Protein AF-A0A7W1AT97-F1 (afdb_monomer_lite)

Secondary structure (DSSP, 8-state):
-----PPPGGGSHHHHHHHHHHHHHSSPPPHHHHHHHHHHHHTTTT-HHHHHHHHHHHHHHHHHSHHHHHHTTHHHHHHHHHH-SPTT-

pLDDT: mean 90.91, std 11.83, range [43.97, 98.69]

Structure (mmCIF, N/CA/C/O backbone):
data_AF-A0A7W1AT97-F1
#
_entry.id   AF-A0A7W1AT97-F1
#
loop_
_atom_site.group_PDB
_atom_site.id
_atom_site.type_symbol
_atom_site.label_atom_id
_atom_site.label_alt_id
_atom_site.label_comp_id
_atom_site.label_asym_id
_atom_site.label_entity_id
_atom_site.label_seq_id
_atom_site.pdbx_PDB_ins_code
_atom_site.Cartn_x
_atom_site.Cartn_y
_atom_site.Cartn_z
_atom_site.occupancy
_atom_site.B_iso_or_equiv
_atom_site.auth_seq_id
_atom_site.auth_comp_id
_atom_site.auth_asym_id
_atom_site.auth_atom_id
_atom_site.pdbx_PDB_model_num
ATOM 1 N N . MET A 1 1 ? -32.713 10.405 -0.073 1.00 43.97 1 MET A N 1
ATOM 2 C CA . MET A 1 1 ? -32.437 8.984 -0.357 1.00 43.97 1 MET A CA 1
ATOM 3 C C . MET A 1 1 ? -30.987 8.744 0.015 1.00 43.97 1 MET A C 1
ATOM 5 O O . MET A 1 1 ? -30.109 9.134 -0.740 1.00 43.97 1 MET A O 1
ATOM 9 N N . SER A 1 2 ? -30.736 8.259 1.229 1.00 56.66 2 SER A N 1
ATOM 10 C CA . SER A 1 2 ? -29.380 7.958 1.691 1.00 56.66 2 SER A CA 1
ATOM 11 C C . SER A 1 2 ? -29.030 6.564 1.191 1.00 56.66 2 SER A C 1
ATOM 13 O O . SER A 1 2 ? -29.709 5.605 1.547 1.00 56.66 2 SER A O 1
ATOM 15 N N . VAL A 1 3 ? -28.031 6.457 0.319 1.00 63.09 3 VAL A N 1
ATOM 16 C CA . VAL A 1 3 ? -27.449 5.161 -0.034 1.00 63.09 3 VAL A CA 1
ATOM 17 C C . VAL A 1 3 ? -26.651 4.716 1.187 1.00 63.09 3 VAL A C 1
ATOM 19 O O . VAL A 1 3 ? -25.696 5.389 1.569 1.00 63.09 3 VAL A O 1
ATOM 22 N N . LEU A 1 4 ? -27.071 3.634 1.838 1.00 64.56 4 LEU A N 1
ATOM 23 C CA . LEU A 1 4 ? -26.217 2.950 2.802 1.00 64.56 4 LEU A CA 1
ATOM 24 C C . LEU A 1 4 ? -25.140 2.236 1.980 1.00 64.56 4 LEU A C 1
ATOM 26 O O . LEU A 1 4 ? -25.436 1.271 1.280 1.00 64.56 4 LEU A O 1
ATOM 30 N N . LEU A 1 5 ? -23.921 2.777 1.982 1.00 68.19 5 LEU A N 1
ATOM 31 C CA . LEU A 1 5 ? -22.758 2.075 1.449 1.00 68.19 5 LEU A CA 1
ATOM 32 C C . LEU A 1 5 ? -22.420 0.967 2.445 1.00 68.19 5 LEU A C 1
ATOM 34 O O . LEU A 1 5 ? -21.888 1.231 3.522 1.00 68.19 5 LEU A O 1
ATOM 38 N N . GLU A 1 6 ? -22.813 -0.256 2.108 1.00 73.56 6 GLU A N 1
ATOM 39 C CA . GLU A 1 6 ? -22.384 -1.452 2.827 1.00 73.56 6 GLU A CA 1
ATOM 40 C C . GLU A 1 6 ? -20.846 -1.532 2.783 1.00 73.56 6 GLU A C 1
ATOM 42 O O . GLU A 1 6 ? -20.275 -1.355 1.700 1.00 73.56 6 GLU A O 1
ATOM 47 N N . PRO A 1 7 ? -20.170 -1.794 3.918 1.00 77.88 7 PRO A N 1
ATOM 48 C CA . PRO A 1 7 ? -18.729 -2.001 3.938 1.00 77.88 7 PRO A CA 1
ATOM 49 C C . PRO A 1 7 ? -18.351 -3.128 2.981 1.00 77.88 7 PRO A C 1
ATOM 51 O O . PRO A 1 7 ? -18.881 -4.239 3.059 1.00 77.88 7 PRO A O 1
ATOM 54 N N . THR A 1 8 ? -17.423 -2.849 2.078 1.00 87.38 8 THR A N 1
ATOM 55 C CA . THR A 1 8 ? -16.875 -3.852 1.167 1.00 87.38 8 THR A CA 1
ATOM 56 C C . THR A 1 8 ? -15.534 -4.352 1.704 1.00 87.38 8 THR A C 1
ATOM 58 O O . THR A 1 8 ? -14.890 -3.660 2.493 1.00 87.38 8 THR A O 1
ATOM 61 N N . PRO A 1 9 ? -15.043 -5.530 1.277 1.00 91.31 9 PRO A N 1
ATOM 62 C CA . PRO A 1 9 ? -13.747 -6.030 1.738 1.00 91.31 9 PRO A CA 1
ATOM 63 C C . PRO A 1 9 ? -12.589 -5.044 1.533 1.00 91.31 9 PRO A C 1
ATOM 65 O O . PRO A 1 9 ? -11.639 -5.059 2.304 1.00 91.31 9 PRO A O 1
ATOM 68 N N . ILE A 1 10 ? -12.668 -4.158 0.531 1.00 90.88 10 ILE A N 1
ATOM 69 C CA . ILE A 1 10 ? -11.621 -3.167 0.247 1.00 90.88 10 ILE A CA 1
ATOM 70 C C . ILE A 1 10 ? -11.477 -2.109 1.351 1.00 90.88 10 ILE A C 1
ATOM 72 O O . ILE A 1 10 ? -10.437 -1.452 1.416 1.00 90.88 10 ILE A O 1
ATOM 76 N N . ASP A 1 11 ? -12.497 -1.940 2.197 1.00 91.62 11 ASP A N 1
ATOM 77 C CA . ASP A 1 11 ? -12.500 -0.997 3.318 1.00 91.62 11 ASP A CA 1
ATOM 78 C C . ASP A 1 11 ? -11.711 -1.535 4.524 1.00 91.62 11 ASP A C 1
ATOM 80 O O . ASP A 1 11 ? -11.294 -0.759 5.385 1.00 91.62 11 ASP A O 1
ATOM 84 N N . ASP A 1 12 ? -11.438 -2.845 4.565 1.00 95.88 12 ASP A N 1
ATOM 85 C CA . ASP A 1 12 ? -10.503 -3.439 5.516 1.00 95.88 12 ASP A CA 1
ATOM 86 C C . ASP A 1 12 ? -9.052 -3.199 5.067 1.00 95.88 12 ASP A C 1
ATOM 88 O O . ASP A 1 12 ? -8.640 -3.562 3.961 1.00 95.88 12 ASP A O 1
ATOM 92 N N . ALA A 1 13 ? -8.250 -2.592 5.944 1.00 97.69 13 ALA A N 1
ATOM 93 C CA . ALA A 1 13 ? -6.876 -2.208 5.627 1.00 97.69 13 ALA A CA 1
ATOM 94 C C . ALA A 1 13 ? -5.984 -3.420 5.316 1.00 97.69 13 ALA A C 1
ATOM 96 O O . ALA A 1 13 ? -5.147 -3.356 4.413 1.00 97.69 13 ALA A O 1
ATOM 97 N N . GLN A 1 14 ? -6.171 -4.537 6.024 1.00 98.06 14 GLN A N 1
ATOM 98 C CA . GLN A 1 14 ? -5.365 -5.734 5.804 1.00 98.06 14 GLN A CA 1
ATOM 99 C C . GLN A 1 14 ? -5.716 -6.381 4.459 1.00 98.06 14 GLN A C 1
ATOM 101 O O . GLN A 1 14 ? -4.816 -6.754 3.703 1.00 98.06 14 GLN A O 1
ATOM 106 N N . PHE A 1 15 ? -7.003 -6.477 4.114 1.00 97.94 15 PHE A N 1
ATOM 107 C CA . PHE A 1 15 ? -7.453 -6.933 2.801 1.00 97.94 15 PHE A CA 1
ATOM 108 C C . PHE A 1 15 ? -6.920 -6.032 1.682 1.00 97.94 15 PHE A C 1
ATOM 110 O O . PHE A 1 15 ? -6.348 -6.548 0.721 1.00 97.94 15 PHE A O 1
ATOM 117 N N . PHE A 1 16 ? -7.034 -4.708 1.827 1.00 98.06 16 PHE A N 1
ATOM 118 C CA . PHE A 1 16 ? -6.507 -3.726 0.876 1.00 98.06 16 PHE A CA 1
ATOM 119 C C . PHE A 1 16 ? -5.016 -3.949 0.587 1.00 98.06 16 PHE A C 1
ATOM 121 O O . PHE A 1 16 ? -4.612 -4.031 -0.575 1.00 98.06 16 PHE A O 1
ATOM 128 N N . VAL A 1 17 ? -4.201 -4.127 1.632 1.00 98.56 17 VAL A N 1
ATOM 129 C CA . VAL A 1 17 ? -2.762 -4.399 1.498 1.00 98.56 17 VAL A CA 1
ATOM 130 C C . VAL A 1 17 ? -2.507 -5.757 0.844 1.00 98.56 17 VAL A C 1
ATOM 132 O O . VAL A 1 17 ? -1.648 -5.856 -0.030 1.00 98.56 17 VAL A O 1
ATOM 135 N N . ARG A 1 18 ? -3.255 -6.810 1.203 1.00 98.38 18 ARG A N 1
ATOM 136 C CA . ARG A 1 18 ? -3.111 -8.126 0.552 1.00 98.38 18 ARG A CA 1
ATOM 137 C C . ARG A 1 18 ? -3.397 -8.053 -0.945 1.00 98.38 18 ARG A C 1
ATOM 139 O O . ARG A 1 18 ? -2.664 -8.680 -1.703 1.00 98.38 18 ARG A O 1
ATOM 146 N N . GLN A 1 19 ? -4.405 -7.286 -1.365 1.00 98.00 19 GLN A N 1
ATOM 147 C CA . GLN A 1 19 ? -4.668 -7.076 -2.792 1.00 98.00 19 GLN A CA 1
ATOM 148 C C . GLN A 1 19 ? -3.504 -6.355 -3.478 1.00 98.00 19 GLN A C 1
ATOM 150 O O . GLN A 1 19 ? -3.068 -6.803 -4.525 1.00 98.00 19 GLN A O 1
ATOM 155 N N . HIS A 1 20 ? -2.890 -5.344 -2.852 1.00 97.88 20 HIS A N 1
ATOM 156 C CA . HIS A 1 20 ? -1.732 -4.650 -3.440 1.00 97.88 20 HIS A CA 1
ATOM 157 C C . HIS A 1 20 ? -0.537 -5.573 -3.705 1.00 97.88 20 HIS A C 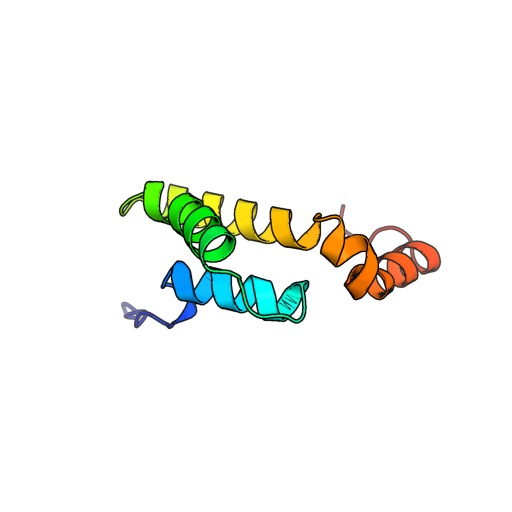1
ATOM 159 O O . HIS A 1 20 ? 0.115 -5.471 -4.744 1.00 97.88 20 HIS A O 1
ATOM 165 N N . TYR A 1 21 ? -0.258 -6.498 -2.788 1.00 98.12 21 TYR A N 1
ATOM 166 C CA . TYR A 1 21 ? 0.779 -7.508 -2.993 1.00 98.12 21 TYR A CA 1
ATOM 167 C C . TYR A 1 21 ? 0.486 -8.413 -4.197 1.00 98.12 21 TYR A C 1
ATOM 169 O O . TYR A 1 21 ? 1.391 -8.722 -4.970 1.00 98.12 21 TYR A O 1
ATOM 177 N N . LEU A 1 22 ? -0.773 -8.801 -4.392 1.00 97.12 22 LEU A N 1
ATOM 178 C CA . LEU A 1 22 ? -1.175 -9.638 -5.520 1.00 97.12 22 LEU A CA 1
ATOM 179 C C . LEU A 1 22 ? -1.179 -8.851 -6.837 1.00 97.12 22 LEU A C 1
ATOM 181 O O . LEU A 1 22 ? -0.598 -9.309 -7.815 1.00 97.12 22 LEU A O 1
ATOM 185 N N . ASP A 1 23 ? -1.768 -7.659 -6.844 1.00 95.25 23 ASP A N 1
ATOM 186 C CA . ASP A 1 23 ? -1.996 -6.864 -8.051 1.00 95.25 23 ASP A CA 1
ATOM 187 C C . ASP A 1 23 ? -0.709 -6.247 -8.601 1.00 95.25 23 ASP A C 1
ATOM 189 O O . ASP A 1 23 ? -0.487 -6.241 -9.812 1.00 95.25 23 ASP A O 1
ATOM 193 N N . PHE A 1 24 ? 0.157 -5.735 -7.722 1.00 95.44 24 PHE A N 1
ATOM 194 C CA . PHE A 1 24 ? 1.424 -5.145 -8.145 1.00 95.44 24 PHE A CA 1
ATOM 195 C C . PHE A 1 24 ? 2.532 -6.195 -8.175 1.00 95.44 24 PHE A C 1
ATOM 197 O O . PHE A 1 24 ? 3.243 -6.308 -9.166 1.00 95.44 24 PHE A O 1
ATOM 204 N N . LEU A 1 25 ? 2.696 -6.982 -7.112 1.00 95.50 25 LEU A N 1
ATOM 205 C CA . LEU A 1 25 ? 3.900 -7.806 -6.942 1.00 95.50 25 LEU A CA 1
ATOM 206 C C . LEU A 1 25 ? 3.701 -9.272 -7.352 1.00 95.50 25 LEU A C 1
ATOM 208 O O . LEU A 1 25 ? 4.662 -10.037 -7.359 1.00 95.50 25 LEU A O 1
ATOM 212 N N . ASN A 1 26 ? 2.472 -9.675 -7.697 1.00 94.19 26 ASN A N 1
ATOM 213 C CA . ASN A 1 26 ? 2.116 -11.044 -8.079 1.00 94.19 26 ASN A CA 1
ATOM 214 C C . ASN A 1 26 ? 2.588 -12.105 -7.062 1.00 94.19 26 ASN A C 1
ATOM 216 O O . ASN A 1 26 ? 3.001 -13.211 -7.421 1.00 94.19 26 ASN A O 1
ATOM 220 N N . ARG A 1 27 ? 2.552 -11.768 -5.768 1.00 95.69 27 ARG A N 1
ATOM 221 C CA . ARG A 1 27 ? 2.918 -12.680 -4.677 1.00 95.69 27 ARG A CA 1
ATOM 222 C C . ARG A 1 27 ? 2.142 -12.361 -3.403 1.00 95.69 27 ARG A C 1
ATOM 224 O O . ARG A 1 27 ? 1.694 -11.232 -3.242 1.00 95.69 27 ARG A O 1
ATOM 231 N N . PRO A 1 28 ? 1.988 -13.309 -2.464 1.00 97.62 28 PRO A N 1
ATOM 232 C CA . PRO A 1 28 ? 1.456 -12.991 -1.147 1.00 97.62 28 PRO A CA 1
ATOM 233 C C . PRO A 1 28 ? 2.425 -12.107 -0.347 1.00 97.62 28 PRO A C 1
ATOM 235 O O . PRO A 1 28 ? 3.649 -12.186 -0.496 1.00 97.62 28 PRO A O 1
ATOM 238 N N . ALA A 1 29 ? 1.851 -11.291 0.535 1.00 97.69 29 ALA A N 1
ATOM 239 C CA . ALA A 1 29 ? 2.598 -10.571 1.556 1.00 97.69 29 ALA A CA 1
ATOM 240 C C . ALA A 1 29 ? 3.263 -11.550 2.532 1.00 97.69 29 ALA A C 1
ATOM 242 O O . ALA A 1 29 ? 2.646 -12.544 2.920 1.00 97.69 29 ALA A O 1
ATOM 243 N N . ASP A 1 30 ? 4.482 -11.240 2.967 1.00 98.12 30 ASP A N 1
ATOM 244 C CA . ASP A 1 30 ? 5.029 -11.806 4.198 1.00 98.12 30 ASP A CA 1
ATOM 245 C C . ASP A 1 30 ? 4.410 -11.119 5.429 1.00 98.12 30 ASP A C 1
ATOM 247 O O . ASP A 1 30 ? 3.836 -10.029 5.330 1.00 98.12 30 ASP A O 1
ATOM 251 N N . ASP A 1 31 ? 4.528 -11.751 6.597 1.00 98.19 31 ASP A N 1
ATOM 252 C CA . ASP A 1 31 ? 3.871 -11.289 7.825 1.00 98.19 31 ASP A CA 1
ATOM 253 C C . ASP A 1 31 ? 4.313 -9.878 8.246 1.00 98.19 31 ASP A C 1
ATOM 255 O O . ASP A 1 31 ? 3.486 -9.063 8.666 1.00 98.19 31 ASP A O 1
ATOM 259 N N . LEU A 1 32 ? 5.606 -9.558 8.105 1.00 98.44 32 LEU A N 1
ATOM 260 C CA . LEU A 1 32 ? 6.155 -8.258 8.500 1.00 98.44 32 LEU A CA 1
ATOM 261 C C . LEU A 1 32 ? 5.716 -7.160 7.535 1.00 98.44 32 LEU A C 1
ATOM 263 O O . LEU A 1 32 ? 5.285 -6.091 7.968 1.00 98.44 32 LEU A O 1
ATOM 267 N N . GLY A 1 33 ? 5.789 -7.433 6.235 1.00 97.81 33 GLY A N 1
ATOM 268 C CA . GLY A 1 33 ? 5.326 -6.530 5.196 1.00 97.81 33 GLY A CA 1
ATOM 269 C C . GLY A 1 33 ? 3.828 -6.250 5.308 1.00 97.81 33 GLY A C 1
ATOM 270 O O . GLY A 1 33 ? 3.413 -5.094 5.201 1.00 97.81 33 GLY A O 1
ATOM 271 N N . LEU A 1 34 ? 3.013 -7.277 5.565 1.00 98.62 34 LEU A N 1
ATOM 272 C CA . LEU A 1 34 ? 1.572 -7.116 5.756 1.00 98.62 34 LEU A CA 1
ATOM 273 C C . LEU A 1 34 ? 1.266 -6.237 6.971 1.00 98.62 34 LEU A C 1
ATOM 275 O O . LEU A 1 34 ? 0.481 -5.294 6.857 1.00 98.62 34 LEU A O 1
ATOM 279 N N . ALA A 1 35 ? 1.902 -6.514 8.111 1.00 98.69 35 ALA A N 1
ATOM 280 C CA . ALA A 1 35 ? 1.709 -5.739 9.331 1.00 98.69 35 ALA A CA 1
ATOM 281 C C . ALA A 1 35 ? 2.143 -4.277 9.150 1.00 98.69 35 ALA A C 1
ATOM 283 O O . ALA A 1 35 ? 1.392 -3.365 9.490 1.00 98.69 35 ALA A O 1
ATOM 284 N N . PHE A 1 36 ? 3.320 -4.044 8.561 1.00 98.56 36 PHE A N 1
ATOM 285 C CA . PHE A 1 36 ? 3.851 -2.701 8.341 1.00 98.56 36 PHE A CA 1
ATOM 286 C C . PHE A 1 36 ? 2.894 -1.831 7.519 1.00 98.56 36 PHE A C 1
ATOM 288 O O . PHE A 1 36 ? 2.518 -0.745 7.957 1.00 98.56 36 PHE A O 1
ATOM 295 N N . TRP A 1 37 ? 2.465 -2.305 6.346 1.00 98.62 37 TRP A N 1
ATOM 296 C CA . TRP A 1 37 ? 1.600 -1.516 5.466 1.00 98.62 37 TRP A CA 1
ATOM 297 C C . TRP A 1 37 ? 0.174 -1.377 5.999 1.00 98.62 37 TRP A C 1
ATOM 299 O O . TRP A 1 37 ? -0.441 -0.333 5.795 1.00 98.62 37 TRP A O 1
ATOM 309 N N . THR A 1 38 ? -0.337 -2.382 6.718 1.00 98.62 38 THR A N 1
ATOM 310 C CA . THR A 1 38 ? -1.647 -2.282 7.384 1.00 98.62 38 THR A CA 1
ATOM 311 C C . THR A 1 38 ? -1.617 -1.175 8.435 1.00 98.62 38 THR A C 1
ATOM 313 O O . THR A 1 38 ? -2.487 -0.302 8.430 1.00 98.62 38 THR A O 1
ATOM 316 N N . ASN A 1 39 ? -0.562 -1.138 9.257 1.00 98.62 39 ASN A N 1
ATOM 317 C CA . ASN A 1 39 ? -0.398 -0.129 10.303 1.00 98.62 39 ASN A CA 1
ATOM 318 C C . ASN A 1 39 ? -0.349 1.295 9.738 1.00 98.62 39 ASN A C 1
ATOM 320 O O . ASN A 1 39 ? -0.950 2.199 10.310 1.00 98.62 39 ASN A O 1
ATOM 324 N N . GLN A 1 40 ? 0.255 1.490 8.559 1.00 98.38 40 GLN A N 1
ATOM 325 C CA . GLN A 1 40 ? 0.276 2.806 7.911 1.00 98.38 40 GLN A CA 1
ATOM 326 C C . GLN A 1 40 ? -1.120 3.393 7.680 1.00 98.38 40 GLN A C 1
ATOM 328 O O . GLN A 1 40 ? -1.258 4.616 7.691 1.00 98.38 40 GLN A O 1
ATOM 333 N N . ILE A 1 41 ? -2.128 2.548 7.453 1.00 98.50 41 ILE A N 1
ATOM 334 C CA . ILE A 1 41 ? -3.520 2.959 7.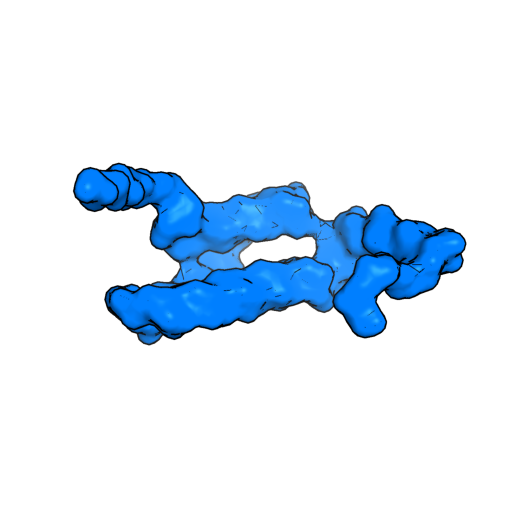253 1.00 98.50 41 ILE A CA 1
ATOM 335 C C . ILE A 1 41 ? -4.242 3.043 8.601 1.00 98.50 41 ILE A C 1
ATOM 337 O O . ILE A 1 41 ? -4.917 4.035 8.872 1.00 98.50 41 ILE A O 1
ATOM 341 N N . THR A 1 42 ? -4.097 2.031 9.461 1.00 98.25 42 THR A N 1
ATOM 342 C CA . THR A 1 42 ? -4.847 1.958 10.725 1.00 98.25 42 THR A CA 1
ATOM 343 C C . THR A 1 42 ? -4.411 2.997 11.758 1.00 98.25 42 THR A C 1
ATOM 345 O O . THR A 1 42 ? -5.215 3.359 12.615 1.00 98.25 42 THR A O 1
ATOM 348 N N . ASP A 1 43 ? -3.199 3.553 11.647 1.00 97.88 43 ASP A N 1
ATOM 349 C CA . ASP A 1 43 ? -2.722 4.676 12.474 1.00 97.88 43 ASP A CA 1
ATOM 350 C C . ASP A 1 43 ? -3.622 5.925 12.374 1.00 97.88 43 ASP A C 1
ATOM 352 O O . ASP A 1 43 ? -3.605 6.790 13.251 1.00 97.88 43 ASP A O 1
ATOM 356 N N . CYS A 1 44 ? -4.453 6.021 11.333 1.00 97.75 44 CYS A N 1
ATOM 357 C CA . CYS A 1 44 ? -5.448 7.081 11.178 1.00 97.75 44 CYS A CA 1
ATOM 358 C C . CYS A 1 44 ? -6.687 6.939 12.084 1.00 97.75 44 CYS A C 1
ATOM 360 O O . CYS A 1 44 ? -7.505 7.865 12.142 1.00 97.75 44 CYS A O 1
ATOM 362 N N . GLY A 1 45 ? -6.873 5.799 12.760 1.00 96.12 45 GLY A N 1
ATOM 363 C CA . GLY A 1 45 ? -8.086 5.504 13.523 1.00 96.12 45 GLY A CA 1
ATOM 364 C C . GLY A 1 45 ? -9.334 5.559 12.637 1.00 96.12 45 GLY A C 1
ATOM 365 O O . GLY A 1 45 ? -9.419 4.858 11.636 1.00 96.12 45 GLY A O 1
ATOM 366 N N . THR A 1 46 ? -10.306 6.406 12.986 1.00 95.31 46 THR A N 1
ATOM 367 C CA . THR A 1 46 ? -11.569 6.579 12.238 1.00 95.31 46 THR A CA 1
ATOM 368 C C . THR A 1 46 ? -11.595 7.825 11.346 1.00 95.31 46 THR A C 1
ATOM 370 O O . THR A 1 46 ? -12.638 8.170 10.788 1.00 95.31 46 THR A O 1
ATOM 373 N N . ASN A 1 47 ? -10.473 8.538 11.201 1.00 97.81 47 ASN A N 1
ATOM 374 C CA . ASN A 1 47 ? -10.414 9.740 10.374 1.00 97.81 47 ASN A CA 1
ATOM 375 C C . ASN A 1 47 ? -10.406 9.378 8.880 1.00 97.81 47 ASN A C 1
ATOM 377 O O . ASN A 1 47 ? -9.365 9.025 8.326 1.00 97.81 47 ASN A O 1
ATOM 381 N N . ALA A 1 48 ? -11.559 9.533 8.223 1.00 95.38 48 ALA A N 1
ATOM 382 C CA . ALA A 1 48 ? -11.751 9.194 6.812 1.00 95.38 48 ALA A CA 1
ATOM 383 C C . ALA A 1 48 ? -10.773 9.910 5.861 1.00 95.38 48 ALA A C 1
ATOM 385 O O . ALA A 1 48 ? -10.233 9.281 4.955 1.00 95.38 48 ALA A O 1
ATOM 386 N N . ASN A 1 49 ? -10.479 11.195 6.092 1.00 97.56 49 ASN A N 1
ATOM 387 C CA . ASN A 1 49 ? -9.545 11.950 5.246 1.00 97.56 49 ASN A CA 1
ATOM 388 C C . ASN A 1 49 ? -8.103 11.439 5.392 1.00 97.56 49 ASN A C 1
ATOM 390 O O . ASN A 1 49 ? -7.355 11.391 4.418 1.00 97.56 49 ASN A O 1
ATOM 394 N N . CYS A 1 50 ? -7.714 11.047 6.609 1.00 98.31 50 CYS A N 1
ATOM 395 C CA . CYS A 1 50 ? -6.410 10.438 6.860 1.00 98.31 50 CYS A CA 1
ATOM 396 C C . CYS A 1 50 ? -6.313 9.058 6.199 1.00 98.31 50 CYS A C 1
ATOM 398 O O . CYS A 1 50 ? -5.329 8.791 5.510 1.00 98.31 50 CYS A O 1
ATOM 400 N N . ILE A 1 51 ? -7.341 8.214 6.367 1.00 97.88 51 ILE A N 1
ATOM 401 C CA . ILE A 1 51 ? -7.407 6.877 5.761 1.00 97.88 51 ILE A CA 1
ATOM 402 C C . ILE A 1 51 ? -7.248 6.982 4.246 1.00 97.88 51 ILE A C 1
ATOM 404 O O . ILE A 1 51 ? -6.413 6.285 3.673 1.00 97.88 51 ILE A O 1
ATOM 408 N N . GLU A 1 52 ? -7.991 7.885 3.606 1.00 97.06 52 GLU A N 1
ATOM 409 C CA . G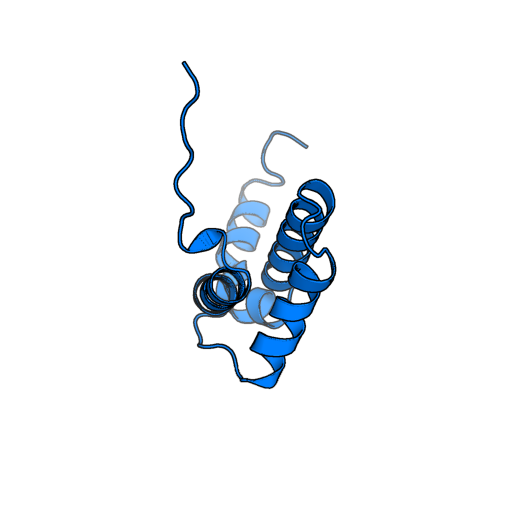LU A 1 52 ? -7.916 8.061 2.158 1.00 97.06 52 GLU A CA 1
ATOM 410 C C . GLU A 1 52 ? -6.516 8.497 1.709 1.00 97.06 52 GLU A C 1
ATOM 412 O O . GLU A 1 52 ? -5.916 7.876 0.830 1.00 97.06 52 GLU A O 1
ATOM 417 N N . GLY A 1 53 ? -5.926 9.487 2.385 1.00 98.25 53 GLY A N 1
ATOM 418 C CA . GLY A 1 53 ? -4.554 9.912 2.103 1.00 98.25 53 GLY A CA 1
ATOM 419 C C . GLY A 1 53 ? -3.526 8.784 2.269 1.00 98.25 53 GLY A C 1
ATOM 420 O O . GLY A 1 53 ? -2.622 8.634 1.443 1.00 98.25 53 GLY A O 1
ATOM 421 N N . LYS A 1 54 ? -3.670 7.946 3.302 1.00 98.25 54 LYS A N 1
ATOM 422 C CA . LYS A 1 54 ? -2.787 6.793 3.528 1.00 98.25 54 LYS A CA 1
ATOM 423 C C . LYS A 1 54 ? -2.975 5.699 2.483 1.00 98.25 54 LYS A C 1
ATOM 425 O O . LYS A 1 54 ? -1.973 5.146 2.039 1.00 98.25 54 LYS A O 1
ATOM 430 N N . ARG A 1 55 ? -4.201 5.418 2.034 1.00 97.94 55 ARG A N 1
ATOM 431 C CA . ARG A 1 55 ? -4.458 4.452 0.950 1.00 97.94 55 ARG A CA 1
ATOM 432 C C . ARG A 1 55 ? -3.811 4.894 -0.356 1.00 97.94 55 ARG A C 1
ATOM 434 O O . ARG A 1 55 ? -3.144 4.080 -0.994 1.00 97.94 55 ARG A O 1
ATOM 441 N N . VAL A 1 56 ? -3.912 6.179 -0.708 1.00 98.19 56 VAL A N 1
ATOM 442 C CA . VAL A 1 56 ? -3.203 6.747 -1.869 1.00 98.19 56 VAL A CA 1
ATOM 443 C C . VAL A 1 56 ? -1.691 6.564 -1.724 1.00 98.19 56 VAL A C 1
ATOM 445 O O . VAL A 1 56 ? -1.036 6.080 -2.646 1.00 98.19 56 VAL A O 1
ATOM 448 N N . HIS A 1 57 ? -1.130 6.887 -0.555 1.00 98.12 57 HIS A N 1
ATOM 449 C CA . HIS A 1 57 ? 0.306 6.751 -0.309 1.00 98.12 57 HIS A CA 1
ATOM 450 C C . HIS A 1 57 ? 0.788 5.294 -0.392 1.00 98.12 57 HIS A C 1
ATOM 452 O O . HIS A 1 57 ? 1.818 5.021 -1.006 1.00 98.12 57 HIS A O 1
ATOM 458 N N . VAL A 1 58 ? 0.056 4.348 0.206 1.00 98.25 58 VAL A N 1
ATOM 459 C CA . VAL A 1 58 ? 0.374 2.914 0.126 1.00 98.25 58 VAL A CA 1
ATOM 460 C C . VAL A 1 58 ? 0.312 2.440 -1.327 1.00 98.25 58 VAL A C 1
ATOM 462 O O . VAL A 1 58 ? 1.266 1.827 -1.796 1.00 98.25 58 VAL A O 1
ATOM 465 N N . SER A 1 59 ? -0.734 2.803 -2.072 1.00 98.25 59 SER A N 1
ATOM 466 C CA . SER A 1 59 ? -0.869 2.447 -3.495 1.00 98.25 59 SER A CA 1
ATOM 467 C C . SER A 1 59 ? 0.317 2.947 -4.322 1.00 98.25 59 SER A C 1
ATOM 469 O O . SER A 1 59 ? 0.927 2.194 -5.084 1.00 98.25 59 SE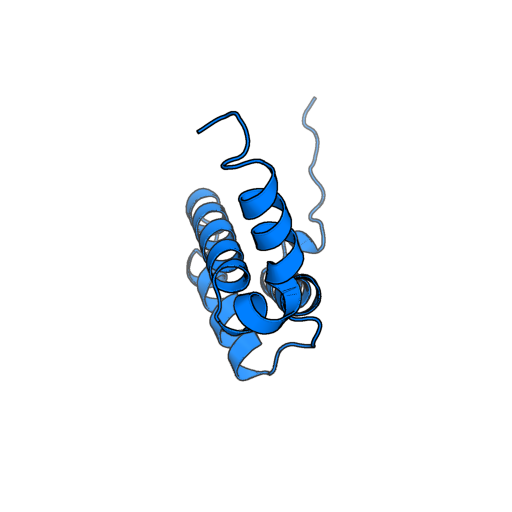R A O 1
ATOM 471 N N . ALA A 1 60 ? 0.694 4.213 -4.124 1.00 97.50 60 ALA A N 1
ATOM 472 C CA . ALA A 1 60 ? 1.833 4.816 -4.801 1.00 97.50 60 ALA A CA 1
ATOM 473 C C . ALA A 1 60 ? 3.152 4.112 -4.447 1.00 97.50 60 ALA A C 1
ATOM 475 O O . ALA A 1 60 ? 3.974 3.884 -5.331 1.00 97.50 60 ALA A O 1
ATOM 476 N N . ALA A 1 61 ? 3.348 3.729 -3.182 1.00 98.00 61 ALA A N 1
ATOM 477 C CA . ALA A 1 61 ? 4.554 3.032 -2.746 1.00 98.00 61 ALA A CA 1
ATOM 478 C C . ALA A 1 61 ? 4.730 1.671 -3.441 1.00 98.00 61 ALA A C 1
ATOM 480 O O . ALA A 1 61 ? 5.841 1.351 -3.858 1.00 98.00 61 ALA A O 1
ATOM 481 N N . PHE A 1 62 ? 3.654 0.899 -3.627 1.00 97.56 62 PHE A N 1
ATOM 482 C CA . PHE A 1 62 ? 3.708 -0.363 -4.376 1.00 97.56 62 PHE A CA 1
ATOM 483 C C . PHE A 1 62 ? 4.024 -0.132 -5.857 1.00 97.56 62 PHE A C 1
ATOM 485 O O . PHE A 1 62 ? 4.945 -0.753 -6.390 1.00 97.56 62 PHE A O 1
ATOM 492 N N . PHE A 1 63 ? 3.331 0.808 -6.504 1.00 95.06 63 PHE A N 1
ATOM 493 C CA . PHE A 1 63 ? 3.534 1.123 -7.922 1.00 95.06 63 PHE A CA 1
ATOM 494 C C . PHE A 1 63 ? 4.936 1.679 -8.230 1.00 95.06 63 PHE A C 1
ATOM 496 O O . PHE A 1 63 ? 5.508 1.420 -9.288 1.00 95.06 63 PHE A O 1
ATOM 503 N N . LEU A 1 64 ? 5.517 2.448 -7.310 1.00 93.62 64 LEU A N 1
ATOM 504 C CA . LEU A 1 64 ? 6.849 3.037 -7.472 1.00 93.62 64 LEU A CA 1
ATOM 505 C C . LEU A 1 64 ? 7.973 2.159 -6.899 1.00 93.62 64 LEU A C 1
ATOM 507 O O . LEU A 1 64 ? 9.143 2.521 -7.019 1.00 93.62 64 LEU A O 1
ATOM 511 N N . SER A 1 65 ? 7.647 1.018 -6.284 1.00 95.50 65 SER A N 1
ATOM 512 C CA . SER A 1 65 ? 8.640 0.113 -5.702 1.00 95.50 65 SER A CA 1
ATOM 513 C C . SER A 1 65 ? 9.576 -0.468 -6.763 1.00 95.50 65 SER A C 1
ATOM 515 O O . SER A 1 65 ? 9.157 -0.762 -7.882 1.00 95.50 65 SER A O 1
ATOM 517 N N . ILE A 1 66 ? 10.840 -0.704 -6.396 1.00 93.81 66 ILE A N 1
ATOM 518 C CA . ILE A 1 66 ? 11.814 -1.348 -7.294 1.00 93.81 66 ILE A CA 1
ATOM 519 C C . ILE A 1 66 ? 11.326 -2.719 -7.784 1.00 93.81 66 ILE A C 1
ATOM 521 O O . ILE A 1 66 ? 11.516 -3.064 -8.944 1.00 93.81 66 ILE A O 1
ATOM 525 N N . GLU A 1 67 ? 10.616 -3.455 -6.928 1.00 94.31 67 GLU A N 1
ATOM 526 C CA . GLU A 1 67 ? 10.081 -4.777 -7.241 1.00 94.31 67 GLU A CA 1
ATOM 527 C C . GLU A 1 67 ? 9.066 -4.700 -8.391 1.00 94.31 67 GLU A C 1
ATOM 529 O O . GLU A 1 67 ? 9.172 -5.445 -9.370 1.00 94.31 67 GLU A O 1
ATOM 534 N N . PHE A 1 68 ? 8.135 -3.737 -8.344 1.00 94.62 68 PHE A N 1
ATOM 535 C CA . PHE A 1 68 ? 7.203 -3.515 -9.450 1.00 94.62 68 PHE A CA 1
ATOM 536 C C . PHE A 1 68 ? 7.901 -2.976 -10.702 1.00 94.62 68 PHE A C 1
ATOM 538 O O . PHE A 1 68 ? 7.574 -3.385 -11.818 1.00 94.62 68 PHE A O 1
ATOM 545 N N . GLN A 1 69 ? 8.887 -2.087 -10.535 1.00 92.69 69 GLN A N 1
ATOM 546 C CA . GLN A 1 69 ? 9.670 -1.520 -11.640 1.00 92.69 69 GLN A CA 1
ATOM 547 C C . GLN A 1 69 ? 10.386 -2.599 -12.472 1.00 92.69 69 GLN A C 1
ATOM 549 O O . GLN A 1 69 ? 10.503 -2.470 -13.697 1.00 92.69 69 GLN A O 1
ATOM 554 N N . GLU A 1 70 ? 10.841 -3.671 -11.828 1.00 89.88 70 GLU A N 1
ATOM 555 C CA . GLU A 1 70 ? 11.533 -4.784 -12.481 1.00 89.88 70 GLU A CA 1
ATOM 556 C C . GLU A 1 70 ? 10.576 -5.812 -13.099 1.00 89.88 70 GLU A C 1
ATOM 558 O O . GLU A 1 70 ? 10.901 -6.385 -14.138 1.00 89.88 70 GLU A O 1
ATOM 563 N N . THR A 1 71 ? 9.384 -6.009 -12.524 1.00 88.19 71 THR A N 1
ATOM 564 C CA . THR A 1 71 ? 8.501 -7.138 -12.879 1.00 88.19 71 THR A CA 1
ATOM 565 C C . THR A 1 71 ? 7.222 -6.754 -13.633 1.00 88.19 71 THR A C 1
ATOM 567 O O . THR A 1 71 ? 6.866 -7.429 -14.597 1.00 88.19 71 THR A O 1
ATOM 570 N N . GLY A 1 72 ? 6.540 -5.669 -13.251 1.00 85.94 72 GLY A N 1
ATOM 571 C CA . GLY A 1 72 ? 5.215 -5.297 -13.779 1.00 85.94 72 GLY A CA 1
ATOM 572 C C . GLY A 1 72 ? 5.160 -3.954 -14.516 1.00 85.94 72 GLY A C 1
ATOM 573 O O . GLY A 1 72 ? 4.280 -3.717 -15.344 1.00 85.94 72 GLY A O 1
ATOM 574 N N . TYR A 1 73 ? 6.141 -3.077 -14.305 1.00 89.75 73 TYR A N 1
ATOM 575 C CA . TYR A 1 73 ? 6.146 -1.712 -14.847 1.00 89.75 73 TYR A CA 1
ATOM 576 C C . TYR A 1 73 ? 6.561 -1.611 -16.327 1.00 89.75 73 TYR A C 1
ATOM 578 O O . TYR A 1 73 ? 6.579 -0.526 -16.917 1.00 89.75 73 TYR A O 1
ATOM 586 N N . LEU A 1 74 ? 6.926 -2.728 -16.968 1.00 87.25 74 LEU A N 1
ATOM 587 C CA . LEU A 1 74 ? 7.370 -2.730 -18.366 1.00 87.25 74 LEU A CA 1
ATOM 588 C C . LEU A 1 74 ? 6.293 -2.196 -19.320 1.00 87.25 74 LEU A C 1
ATOM 590 O O . LEU A 1 74 ? 6.616 -1.392 -20.191 1.00 87.25 74 LEU A O 1
ATOM 594 N N . ILE A 1 75 ? 5.027 -2.575 -19.121 1.00 86.00 75 ILE A N 1
ATOM 595 C CA . ILE A 1 75 ? 3.912 -2.132 -19.973 1.00 86.00 75 ILE A CA 1
ATOM 596 C C . ILE A 1 75 ? 3.753 -0.609 -19.905 1.00 86.00 75 ILE A C 1
ATOM 598 O O . ILE A 1 75 ? 3.663 0.050 -20.940 1.00 86.00 75 ILE A O 1
ATOM 602 N N . HIS A 1 76 ? 3.795 -0.038 -18.698 1.00 86.00 76 HIS A N 1
ATOM 603 C CA . HIS A 1 76 ? 3.740 1.412 -18.513 1.00 86.00 76 HIS A 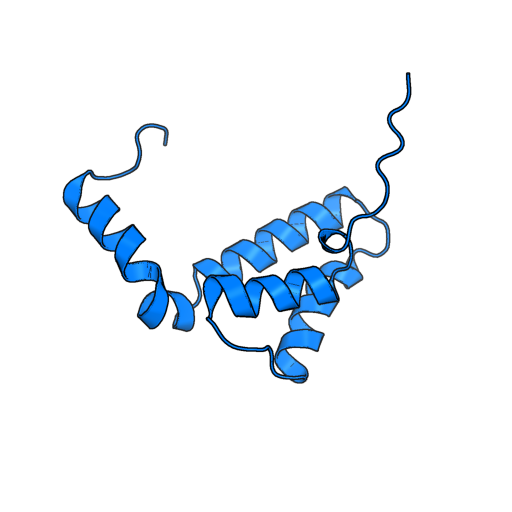CA 1
ATOM 604 C C . HIS A 1 76 ? 4.896 2.117 -19.243 1.00 86.00 76 HIS A C 1
ATOM 606 O O . HIS A 1 76 ? 4.671 3.076 -19.980 1.00 86.00 76 HIS A O 1
ATOM 612 N N . ARG A 1 77 ? 6.134 1.615 -19.099 1.00 87.56 77 ARG A N 1
ATOM 613 C CA . ARG A 1 77 ? 7.312 2.181 -19.785 1.00 87.56 77 ARG A CA 1
ATOM 614 C C . ARG A 1 77 ? 7.218 2.081 -21.302 1.00 87.56 77 ARG A C 1
ATOM 616 O O . ARG A 1 77 ? 7.572 3.040 -21.977 1.00 87.56 77 ARG A O 1
ATOM 623 N N . MET A 1 78 ? 6.743 0.955 -21.836 1.00 89.00 78 MET A N 1
ATOM 624 C CA . MET A 1 78 ? 6.544 0.776 -23.277 1.00 89.00 78 MET A CA 1
ATOM 625 C C . MET A 1 78 ? 5.530 1.781 -23.823 1.00 89.00 78 MET A C 1
ATOM 627 O O . MET A 1 78 ? 5.796 2.421 -24.837 1.00 89.00 78 MET A O 1
ATOM 631 N N . TYR A 1 79 ? 4.407 1.967 -23.123 1.00 88.00 79 TYR A N 1
ATOM 632 C CA . TYR A 1 79 ? 3.407 2.960 -23.503 1.00 88.00 79 TYR A CA 1
ATOM 633 C C . TYR A 1 79 ? 3.996 4.375 -23.498 1.00 88.00 79 TYR A C 1
ATOM 635 O O . TYR A 1 79 ? 3.898 5.085 -24.497 1.00 88.00 79 TYR A O 1
ATOM 643 N N . LYS A 1 80 ? 4.678 4.759 -22.411 1.00 88.25 80 LYS A N 1
ATOM 644 C CA . LYS A 1 80 ? 5.313 6.077 -22.288 1.00 88.25 80 LYS A CA 1
ATOM 645 C C . LYS A 1 80 ? 6.387 6.317 -23.355 1.00 88.25 80 LYS A C 1
ATOM 647 O O . LYS A 1 80 ? 6.481 7.414 -23.892 1.00 88.25 80 LYS A O 1
ATOM 652 N N . ALA A 1 81 ? 7.184 5.303 -23.691 1.00 90.50 81 ALA A N 1
ATOM 653 C CA . ALA A 1 81 ? 8.198 5.406 -24.738 1.00 90.50 81 ALA A CA 1
ATOM 654 C C . ALA A 1 81 ? 7.589 5.572 -26.142 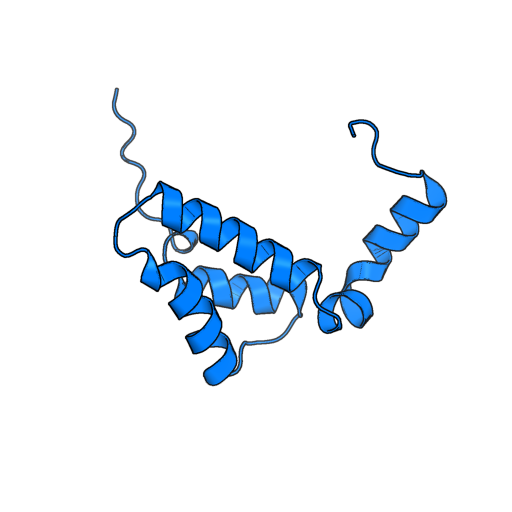1.00 90.50 81 ALA A C 1
ATOM 656 O O . ALA A 1 81 ? 8.157 6.281 -26.967 1.00 90.50 81 ALA A O 1
ATOM 657 N N . ALA A 1 82 ? 6.448 4.930 -26.413 1.00 92.50 82 ALA A N 1
ATOM 658 C CA . ALA A 1 82 ? 5.782 4.987 -27.712 1.00 92.50 82 ALA A CA 1
ATOM 659 C C . ALA A 1 82 ? 4.956 6.267 -27.920 1.00 92.50 82 ALA A C 1
ATOM 661 O O . ALA A 1 82 ? 4.939 6.806 -29.025 1.00 92.50 82 ALA A O 1
ATOM 662 N N . TYR A 1 83 ? 4.269 6.743 -26.878 1.00 89.38 83 TYR A N 1
ATOM 663 C CA . TYR A 1 83 ? 3.248 7.791 -26.996 1.00 89.38 83 TYR A CA 1
ATOM 664 C C . TYR A 1 83 ? 3.552 9.067 -26.201 1.00 89.38 83 TYR A C 1
ATOM 666 O O . TYR A 1 83 ? 2.812 10.040 -26.320 1.00 89.38 83 TYR A O 1
ATOM 674 N N . GLY A 1 84 ? 4.638 9.095 -25.423 1.00 84.75 84 GLY A N 1
ATOM 675 C CA . GLY A 1 84 ? 4.922 10.185 -24.492 1.00 84.75 84 GLY A CA 1
ATOM 676 C C . GLY A 1 84 ? 4.054 10.110 -23.235 1.00 84.75 84 GLY A C 1
ATOM 677 O O . GLY A 1 84 ? 3.526 9.053 -22.881 1.00 84.75 84 GLY A O 1
ATOM 678 N N . ASP A 1 85 ? 3.931 11.230 -22.525 1.00 80.19 85 ASP A N 1
ATOM 679 C CA . ASP A 1 85 ? 3.012 11.314 -21.391 1.00 80.19 85 ASP A CA 1
ATOM 680 C C . ASP A 1 85 ? 1.558 11.207 -21.880 1.00 80.19 85 ASP A C 1
ATOM 682 O O . ASP A 1 85 ? 1.211 11.672 -22.969 1.00 80.19 85 ASP A O 1
ATOM 686 N N . MET A 1 86 ? 0.694 10.563 -21.087 1.00 67.81 86 MET A N 1
ATOM 687 C CA . MET A 1 86 ? -0.735 10.518 -21.402 1.00 67.81 86 MET A CA 1
ATOM 688 C C . MET A 1 86 ? -1.273 11.955 -21.503 1.00 67.81 86 MET A C 1
ATOM 690 O O . MET A 1 86 ? -0.993 12.753 -20.607 1.00 67.81 86 MET A O 1
ATOM 694 N N . PRO A 1 87 ? -2.039 12.308 -22.553 1.00 61.28 87 PRO A N 1
ATOM 695 C CA . PRO A 1 87 ? -2.579 13.655 -22.684 1.00 61.28 87 PRO A CA 1
ATOM 696 C C . PRO A 1 87 ? -3.459 13.980 -21.468 1.00 61.28 87 PRO A C 1
ATOM 698 O O . PRO A 1 87 ? -4.468 13.312 -21.244 1.00 61.28 87 PRO A O 1
ATOM 701 N N . GLY A 1 88 ? -3.057 14.980 -20.675 1.00 61.50 88 GLY A N 1
ATOM 702 C CA . GLY A 1 88 ? -3.776 15.396 -19.464 1.00 61.50 88 GLY A CA 1
ATOM 703 C C . GLY A 1 88 ? -2.929 15.855 -18.268 1.00 61.50 88 GLY A C 1
ATOM 704 O O . GLY A 1 88 ? -3.519 16.173 -17.238 1.00 61.50 88 GLY A O 1
ATOM 705 N N . THR A 1 89 ? -1.596 15.900 -18.375 1.00 50.69 89 THR A N 1
ATOM 706 C CA . THR A 1 89 ? -0.715 16.597 -17.412 1.00 50.69 89 THR A CA 1
ATOM 707 C C . THR A 1 89 ? -0.348 17.992 -17.882 1.00 50.69 89 THR A C 1
ATOM 709 O O . THR A 1 89 ? 0.019 18.102 -19.075 1.00 50.69 89 THR A O 1
#

Sequence (89 aa):
MSVLLEPTPIDDAQFFVRQHYLDFLNRPADDLGLAFWTNQITDCGTNANCIEGKRVHVSAAFFLSIEFQETGYLIHRMYKAAYGDMPGT

Foldseek 3Di:
DDPPPDDDLCNQLLSVQQVLCCVQQVDGDDPVSSVVLSCQQCVCPPPPVSNVVSSVVSNVCSCPPPSSVVPPCVVVVVCCVVPNDDPDD

Radius of gyration: 15.78 Å; chains: 1; bounding box: 44×30×41 Å